Protein AF-A0A1G5BT90-F1 (afdb_monomer_lite)

pLDDT: mean 79.1, std 15.73, range [42.5, 91.0]

Structure (mmCIF, N/CA/C/O backbone):
data_AF-A0A1G5BT90-F1
#
_entry.id   AF-A0A1G5BT90-F1
#
loop_
_atom_site.group_PDB
_atom_site.id
_atom_site.type_symbol
_atom_site.label_atom_id
_atom_site.label_alt_id
_atom_site.label_comp_id
_atom_site.label_asym_id
_atom_site.label_entity_id
_atom_site.label_seq_id
_atom_site.pdbx_PDB_ins_code
_atom_site.Cartn_x
_atom_site.Cartn_y
_atom_site.Cartn_z
_atom_site.occupancy
_atom_site.B_iso_or_equiv
_atom_site.auth_seq_id
_atom_site.auth_comp_id
_atom_site.auth_asym_id
_atom_site.auth_atom_id
_atom_site.pdbx_PDB_model_num
ATOM 1 N N . MET A 1 1 ? -17.280 15.133 -23.086 1.00 43.75 1 MET A N 1
ATOM 2 C CA . MET A 1 1 ? -16.714 13.794 -22.821 1.00 43.75 1 MET A CA 1
ATOM 3 C C . MET A 1 1 ? -15.219 13.952 -22.639 1.00 43.75 1 MET A C 1
ATOM 5 O O . MET A 1 1 ? -14.594 14.496 -23.539 1.00 43.75 1 MET A O 1
ATOM 9 N N . GLY A 1 2 ? -14.664 13.510 -21.514 1.00 47.41 2 GLY A N 1
ATOM 10 C CA . GLY A 1 2 ? -13.216 13.371 -21.358 1.00 47.41 2 GLY A CA 1
ATOM 11 C C . GLY A 1 2 ? -12.692 14.000 -20.082 1.00 47.41 2 GLY A C 1
ATOM 12 O O . GLY A 1 2 ? -12.480 15.197 -20.090 1.00 47.41 2 GLY A O 1
ATOM 13 N N . PHE A 1 3 ? -12.502 13.178 -19.043 1.00 42.53 3 PHE A N 1
ATOM 14 C CA . PHE A 1 3 ? -11.417 13.266 -18.045 1.00 42.53 3 PHE A CA 1
ATOM 15 C C . PHE A 1 3 ? -11.238 11.964 -17.214 1.00 42.53 3 PHE A C 1
ATOM 17 O O . PHE A 1 3 ? -10.463 11.970 -16.267 1.00 42.53 3 PHE A O 1
ATOM 24 N N . SER A 1 4 ? -11.863 10.827 -17.563 1.00 47.28 4 SER A N 1
ATOM 25 C CA . SER A 1 4 ? -11.805 9.607 -16.718 1.00 47.28 4 SER A CA 1
ATOM 26 C C . SER A 1 4 ? -10.665 8.617 -17.034 1.00 47.28 4 SER A C 1
ATOM 28 O O . SER A 1 4 ? -10.293 7.803 -16.195 1.00 47.28 4 SER A O 1
ATOM 30 N N . THR A 1 5 ? -10.008 8.712 -18.194 1.00 50.34 5 THR A N 1
ATOM 31 C CA . THR A 1 5 ? -9.180 7.603 -18.720 1.00 50.34 5 THR A CA 1
ATOM 32 C C . THR A 1 5 ? -7.847 7.344 -18.005 1.00 50.34 5 THR A C 1
ATOM 34 O O . THR A 1 5 ? -7.290 6.251 -18.128 1.00 50.34 5 THR A O 1
ATOM 37 N N . LEU A 1 6 ? -7.314 8.305 -17.244 1.00 48.06 6 LEU A N 1
ATOM 38 C CA . LEU A 1 6 ? -6.054 8.106 -16.513 1.00 48.06 6 LEU A CA 1
ATOM 39 C C . LEU A 1 6 ? -6.251 7.356 -15.195 1.00 48.06 6 LEU A C 1
ATOM 41 O O . LEU A 1 6 ? -5.356 6.622 -14.798 1.00 48.06 6 LEU A O 1
ATOM 45 N N . ALA A 1 7 ? -7.398 7.527 -14.542 1.00 47.81 7 ALA A N 1
ATOM 46 C CA . ALA A 1 7 ? -7.673 6.969 -13.221 1.00 47.81 7 ALA A CA 1
ATOM 47 C C . ALA A 1 7 ? -8.084 5.485 -13.304 1.00 47.81 7 ALA A C 1
ATOM 49 O O . ALA A 1 7 ? -7.762 4.691 -12.424 1.00 47.81 7 ALA A O 1
ATOM 50 N N . GLU A 1 8 ? -8.749 5.092 -14.393 1.00 52.22 8 GLU A N 1
ATOM 51 C CA . GLU A 1 8 ? -9.179 3.707 -14.631 1.00 52.22 8 GLU A CA 1
ATOM 52 C C . GLU A 1 8 ? -7.999 2.779 -14.968 1.00 52.22 8 GLU A C 1
ATOM 54 O O . GLU A 1 8 ? -7.952 1.636 -14.520 1.00 52.22 8 GLU A O 1
ATOM 59 N N . SER A 1 9 ?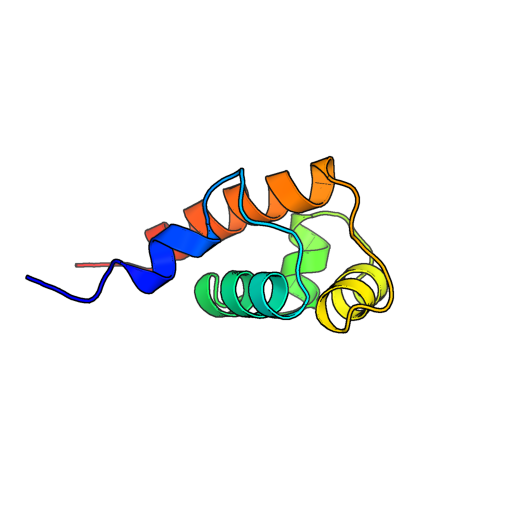 -6.992 3.279 -15.695 1.00 55.53 9 SER A N 1
ATOM 60 C CA . SER A 1 9 ? -5.884 2.454 -16.210 1.00 55.53 9 SER A CA 1
ATOM 61 C C . SER A 1 9 ? -4.948 1.878 -15.134 1.00 55.53 9 SER A C 1
ATOM 63 O O . SER A 1 9 ? -4.259 0.901 -15.408 1.00 55.53 9 SER A O 1
ATOM 65 N N . TYR A 1 10 ? -4.891 2.470 -13.933 1.00 58.41 10 TYR A N 1
ATOM 66 C CA . TYR A 1 10 ? -4.033 1.991 -12.831 1.00 58.41 10 TYR A CA 1
ATOM 67 C C . TYR A 1 10 ? -4.794 1.195 -11.760 1.00 58.41 10 TYR A C 1
ATOM 69 O O . TYR A 1 10 ? -4.172 0.687 -10.829 1.00 58.41 10 TYR A O 1
ATOM 77 N N . LEU A 1 11 ? -6.121 1.095 -11.873 1.00 63.22 11 LEU A N 1
ATOM 78 C CA . LEU A 1 11 ? -6.964 0.264 -11.007 1.00 63.22 11 LEU A CA 1
ATOM 79 C C . LEU A 1 11 ? -7.270 -1.105 -11.630 1.00 63.22 11 LEU A C 1
ATOM 81 O O . LEU A 1 11 ? -7.906 -1.944 -10.994 1.00 63.22 11 LEU A O 1
ATOM 85 N N . ASP A 1 12 ? -6.805 -1.355 -12.857 1.00 66.69 12 ASP A N 1
ATOM 86 C CA . ASP A 1 12 ? -6.930 -2.665 -13.487 1.00 66.69 12 ASP A CA 1
ATOM 87 C C . ASP A 1 12 ? -6.154 -3.719 -12.685 1.00 66.69 12 ASP A C 1
ATOM 89 O O . ASP A 1 12 ? -5.044 -3.463 -12.209 1.00 66.69 12 ASP A O 1
ATOM 93 N N . THR A 1 13 ? -6.702 -4.928 -12.564 1.00 64.31 13 THR A 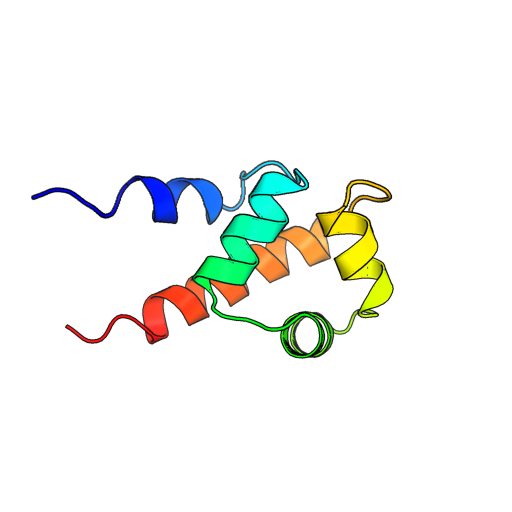N 1
ATOM 94 C CA . THR A 1 13 ? -6.069 -6.035 -11.822 1.00 64.31 13 THR A CA 1
ATOM 95 C C . THR A 1 13 ? -4.744 -6.503 -12.433 1.00 64.31 13 THR A C 1
ATOM 97 O O . THR A 1 13 ? -3.978 -7.192 -11.757 1.00 64.31 13 THR A O 1
ATOM 100 N N . ASN A 1 14 ? -4.436 -6.100 -13.670 1.00 67.75 14 ASN A N 1
ATOM 101 C CA . ASN A 1 14 ? -3.150 -6.330 -14.330 1.00 67.75 14 ASN A CA 1
ATOM 102 C C . ASN A 1 14 ? -2.177 -5.149 -14.193 1.00 67.75 14 ASN A C 1
ATOM 104 O O . ASN A 1 14 ? -1.105 -5.169 -14.804 1.00 67.75 14 ASN A O 1
ATOM 108 N N . THR A 1 15 ? -2.515 -4.117 -13.411 1.00 77.62 15 THR A N 1
ATOM 109 C CA . THR A 1 15 ? -1.631 -2.966 -13.208 1.00 77.62 15 THR A CA 1
ATOM 110 C C . THR A 1 15 ? -0.316 -3.432 -12.581 1.00 77.62 15 THR A C 1
ATOM 112 O O . THR A 1 15 ? -0.328 -4.040 -11.504 1.00 77.62 15 THR A O 1
ATOM 115 N N . PRO A 1 16 ? 0.840 -3.143 -13.207 1.00 83.38 16 PRO A N 1
ATOM 116 C CA . PRO A 1 16 ? 2.120 -3.573 -12.672 1.00 83.38 16 PRO A CA 1
ATOM 117 C C . PRO A 1 16 ? 2.389 -2.885 -11.335 1.00 83.38 16 PRO A C 1
ATOM 119 O O . PRO A 1 16 ? 2.169 -1.676 -11.190 1.00 83.38 16 PRO A O 1
ATOM 122 N N . GLN A 1 17 ? 2.913 -3.644 -10.373 1.00 84.62 17 GLN A N 1
ATOM 123 C CA . GLN A 1 17 ? 3.289 -3.106 -9.075 1.00 84.62 17 GLN A CA 1
ATOM 124 C C . GLN A 1 17 ? 4.567 -2.267 -9.195 1.00 84.62 17 GLN A C 1
ATOM 126 O O . GLN A 1 17 ? 5.686 -2.745 -9.010 1.00 84.62 17 GLN A O 1
ATOM 131 N N . THR A 1 18 ? 4.396 -0.987 -9.510 1.00 87.75 18 THR A N 1
ATOM 132 C CA . THR A 1 18 ? 5.481 -0.004 -9.511 1.00 87.75 18 THR A CA 1
ATOM 133 C C . THR A 1 18 ? 5.294 0.996 -8.370 1.00 87.75 18 THR A C 1
ATOM 135 O O . THR A 1 18 ? 4.149 1.299 -8.025 1.00 87.75 18 THR A O 1
ATOM 138 N N . PRO A 1 19 ? 6.385 1.569 -7.825 1.00 88.56 19 PRO A N 1
ATOM 139 C CA . PRO A 1 19 ? 6.338 2.645 -6.824 1.00 88.56 19 PRO A CA 1
ATOM 140 C C . PRO A 1 19 ? 5.335 3.750 -7.179 1.00 88.56 19 PRO A C 1
ATOM 142 O O . PRO A 1 19 ? 4.499 4.158 -6.377 1.00 88.56 19 PRO A O 1
ATOM 145 N N . ARG A 1 20 ? 5.360 4.164 -8.451 1.00 86.62 20 ARG A N 1
ATOM 146 C CA . ARG A 1 20 ? 4.467 5.184 -9.000 1.00 86.62 20 ARG A CA 1
ATOM 147 C C . ARG A 1 20 ? 3.003 4.749 -8.987 1.00 86.62 20 ARG A C 1
ATOM 149 O O . ARG A 1 20 ? 2.151 5.549 -8.623 1.00 86.62 20 ARG A O 1
ATOM 156 N N . ASN A 1 21 ? 2.704 3.511 -9.374 1.00 87.81 21 ASN A N 1
ATOM 157 C CA . ASN A 1 21 ? 1.325 3.022 -9.410 1.00 87.81 21 ASN A CA 1
ATOM 158 C C . ASN A 1 21 ? 0.757 2.848 -8.000 1.00 87.81 21 ASN A C 1
ATOM 160 O O . ASN A 1 21 ? -0.385 3.221 -7.767 1.00 87.81 21 ASN A O 1
ATOM 164 N N . ILE A 1 22 ? 1.562 2.362 -7.050 1.00 88.75 22 ILE A N 1
ATOM 165 C CA . ILE A 1 22 ? 1.163 2.249 -5.639 1.00 88.75 22 ILE A CA 1
ATOM 166 C C . ILE A 1 22 ? 0.758 3.625 -5.089 1.00 88.75 22 ILE A C 1
ATOM 168 O O . ILE A 1 22 ? -0.312 3.755 -4.496 1.00 88.75 22 ILE A O 1
ATOM 172 N N . PHE A 1 23 ? 1.576 4.651 -5.349 1.00 89.38 23 PHE A N 1
ATOM 173 C CA . PHE A 1 23 ? 1.276 6.030 -4.967 1.00 89.38 23 PHE A CA 1
ATOM 174 C C . PHE A 1 23 ? -0.027 6.534 -5.604 1.00 89.38 23 PHE A C 1
ATOM 176 O O . PHE A 1 23 ? -0.904 7.025 -4.898 1.00 89.38 23 PHE A O 1
ATOM 183 N N . LEU A 1 24 ? -0.184 6.377 -6.924 1.00 86.62 24 LEU A N 1
ATOM 184 C CA . LEU A 1 24 ? -1.369 6.853 -7.648 1.00 86.62 24 LEU A CA 1
ATOM 185 C C . LEU A 1 24 ? -2.660 6.196 -7.145 1.00 86.62 24 LEU A C 1
ATOM 187 O O . LEU A 1 24 ? -3.641 6.893 -6.905 1.00 86.62 24 LEU A O 1
ATOM 191 N N . VAL A 1 25 ? -2.645 4.879 -6.934 1.00 88.06 25 VAL A N 1
ATOM 192 C CA . VAL A 1 25 ? -3.804 4.126 -6.433 1.00 88.06 25 VAL A CA 1
ATOM 193 C C . VAL A 1 25 ? -4.172 4.569 -5.013 1.00 88.06 25 VAL A C 1
ATOM 195 O O . VAL A 1 25 ? -5.350 4.773 -4.718 1.00 88.06 25 VAL A O 1
ATOM 198 N N . ARG A 1 26 ? -3.179 4.788 -4.139 1.00 89.31 26 ARG A N 1
ATOM 199 C CA . ARG A 1 26 ? -3.417 5.293 -2.777 1.00 89.31 26 ARG A CA 1
ATOM 200 C C . ARG A 1 26 ? -4.025 6.696 -2.789 1.00 89.31 26 ARG A C 1
ATOM 202 O O . ARG A 1 26 ? -4.986 6.947 -2.061 1.00 89.31 26 AR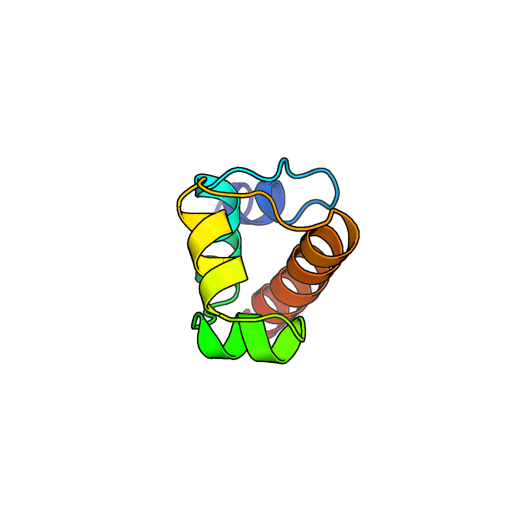G A O 1
ATOM 209 N N . GLU A 1 27 ? -3.463 7.600 -3.589 1.00 88.12 27 GLU A N 1
ATOM 210 C CA . GLU A 1 27 ? -3.951 8.978 -3.721 1.00 88.12 27 GLU A CA 1
ATOM 211 C C . GLU A 1 27 ? -5.376 9.017 -4.280 1.00 88.12 27 GLU A C 1
ATOM 213 O O . GLU A 1 27 ? -6.216 9.762 -3.779 1.00 88.12 27 GLU A O 1
ATOM 218 N N . GLN A 1 28 ? -5.680 8.169 -5.264 1.00 83.88 28 GLN A N 1
ATOM 219 C CA . GLN A 1 28 ? -7.009 8.076 -5.862 1.00 83.88 28 GLN A CA 1
ATOM 220 C C . GLN A 1 28 ? -8.059 7.557 -4.872 1.00 83.88 28 GLN A C 1
ATOM 222 O O . GLN A 1 28 ? -9.154 8.109 -4.796 1.00 83.88 28 GLN A O 1
ATOM 227 N N . ALA A 1 29 ? -7.707 6.570 -4.045 1.00 85.25 29 ALA A N 1
ATOM 228 C CA . ALA A 1 29 ? -8.552 6.110 -2.941 1.00 85.25 29 ALA A CA 1
ATOM 229 C C . ALA A 1 29 ? -8.595 7.089 -1.748 1.00 85.25 29 ALA A C 1
ATOM 231 O O . ALA A 1 29 ? -9.338 6.866 -0.786 1.00 85.25 29 ALA A O 1
ATOM 232 N N . ARG A 1 30 ? -7.787 8.161 -1.787 1.00 87.56 30 ARG A N 1
ATOM 233 C CA . ARG A 1 30 ? -7.594 9.138 -0.704 1.00 87.56 30 ARG A CA 1
ATOM 234 C C . ARG A 1 30 ? -7.312 8.471 0.642 1.00 87.56 30 ARG A C 1
ATOM 236 O O . ARG A 1 30 ? -7.869 8.861 1.668 1.00 87.56 30 ARG A O 1
ATOM 243 N N . TRP A 1 31 ? -6.463 7.446 0.631 1.00 88.12 31 TRP A N 1
ATOM 244 C CA . TRP A 1 31 ? -6.045 6.758 1.846 1.00 88.12 31 TRP A CA 1
ATOM 245 C C . TRP A 1 31 ? -4.728 7.293 2.396 1.00 88.12 31 TRP A C 1
ATOM 247 O O . TRP A 1 31 ? -3.747 7.517 1.680 1.00 88.12 31 TRP A O 1
ATOM 257 N N . THR A 1 32 ? -4.677 7.403 3.717 1.0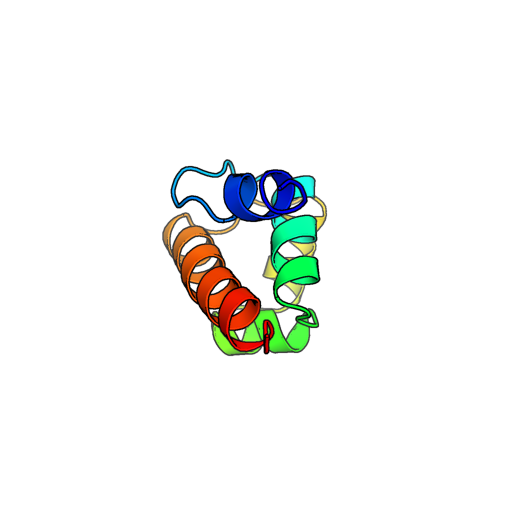0 89.56 32 THR A N 1
ATOM 258 C CA . THR A 1 32 ? -3.422 7.521 4.460 1.00 89.56 32 THR A CA 1
ATOM 259 C C . THR A 1 32 ? -2.717 6.166 4.549 1.00 89.56 32 THR A C 1
ATOM 261 O O . THR A 1 32 ? -3.348 5.114 4.460 1.00 89.56 32 THR A O 1
ATOM 264 N N . TYR A 1 33 ? -1.403 6.159 4.795 1.00 87.12 33 TYR A N 1
ATOM 265 C CA . TYR A 1 33 ? -0.647 4.912 4.992 1.00 87.12 33 TYR A CA 1
ATOM 266 C C . TYR A 1 33 ? -1.238 4.011 6.086 1.00 87.12 33 TYR A C 1
ATOM 268 O O . TYR A 1 33 ? -1.242 2.791 5.944 1.00 87.12 33 TYR A O 1
ATOM 276 N N . ALA A 1 34 ? -1.760 4.610 7.161 1.00 88.56 34 ALA A N 1
ATOM 277 C CA . ALA A 1 34 ? -2.376 3.881 8.264 1.00 88.56 34 ALA A CA 1
ATOM 278 C C . ALA A 1 34 ? -3.706 3.226 7.862 1.00 88.56 34 ALA A C 1
ATOM 280 O O . ALA A 1 34 ? -3.978 2.100 8.273 1.00 88.56 34 ALA A O 1
ATOM 281 N N . GLU A 1 35 ? -4.521 3.901 7.047 1.00 89.56 35 GLU A N 1
ATOM 282 C CA . GLU A 1 35 ? -5.757 3.320 6.515 1.00 89.56 35 GLU A CA 1
ATOM 283 C C . GLU A 1 35 ? -5.460 2.162 5.569 1.00 89.56 35 GLU A C 1
ATOM 285 O O . GLU A 1 35 ? -6.047 1.099 5.733 1.00 89.56 35 GLU A O 1
ATOM 290 N N . VAL A 1 36 ? -4.503 2.321 4.647 1.00 89.88 36 VAL A N 1
ATOM 291 C CA . VAL A 1 36 ? -4.122 1.227 3.741 1.00 89.88 36 VAL A CA 1
ATOM 292 C C . VAL A 1 36 ? -3.631 0.009 4.522 1.00 89.88 36 VAL A C 1
ATOM 294 O O . VAL A 1 36 ? -4.066 -1.111 4.267 1.00 89.88 36 VAL A O 1
ATOM 297 N N . ALA A 1 37 ? -2.755 0.224 5.504 1.00 90.50 37 ALA A N 1
ATOM 298 C CA . ALA A 1 37 ? -2.235 -0.838 6.357 1.00 90.50 37 ALA A CA 1
ATOM 299 C C . ALA A 1 37 ? -3.354 -1.569 7.117 1.00 90.50 37 ALA A C 1
ATOM 301 O O . ALA A 1 37 ? -3.379 -2.798 7.157 1.00 90.50 37 ALA A O 1
ATOM 302 N N . LYS A 1 38 ? -4.314 -0.815 7.667 1.00 89.75 38 LYS A N 1
ATOM 303 C CA . LYS A 1 38 ? -5.478 -1.365 8.368 1.00 89.75 38 LYS A CA 1
ATOM 304 C C . LYS A 1 38 ? -6.385 -2.165 7.436 1.00 89.75 38 LYS A C 1
ATOM 306 O O . LYS A 1 38 ? -6.822 -3.247 7.815 1.00 89.75 38 LYS A O 1
ATOM 311 N N . GLU A 1 39 ? -6.662 -1.647 6.243 1.00 88.62 39 GLU A N 1
ATOM 312 C CA . GLU A 1 39 ? -7.514 -2.316 5.260 1.00 88.62 39 GLU A CA 1
ATOM 313 C C . GLU A 1 39 ? -6.890 -3.634 4.801 1.00 88.62 39 GLU A C 1
ATOM 315 O O . GLU A 1 39 ? -7.542 -4.674 4.847 1.00 88.62 39 GLU A O 1
ATOM 320 N N . LEU A 1 40 ? -5.609 -3.612 4.442 1.00 89.00 40 LEU A N 1
ATOM 321 C CA . LEU A 1 40 ? -4.899 -4.782 3.924 1.00 89.00 40 LEU A CA 1
ATOM 322 C C . LEU A 1 40 ? -4.390 -5.733 5.016 1.00 89.00 40 LEU A C 1
ATOM 324 O O . LEU A 1 40 ? -3.841 -6.786 4.701 1.00 89.00 40 LEU A O 1
ATOM 328 N N . GLY A 1 41 ? -4.514 -5.362 6.293 1.00 91.00 41 GLY A N 1
ATOM 329 C CA . GLY A 1 41 ? -3.976 -6.141 7.408 1.00 91.00 41 GLY A CA 1
ATOM 330 C C . GLY A 1 41 ? -2.452 -6.304 7.358 1.00 91.00 41 GLY A C 1
ATOM 331 O O . GLY A 1 41 ? -1.930 -7.328 7.798 1.00 91.00 41 GLY A O 1
ATOM 332 N N . ILE A 1 42 ? -1.741 -5.319 6.803 1.00 90.81 42 ILE A N 1
ATOM 333 C CA . ILE A 1 42 ? -0.276 -5.320 6.681 1.00 90.81 42 ILE A CA 1
ATOM 334 C C . ILE A 1 42 ? 0.355 -4.257 7.572 1.00 90.81 42 ILE A C 1
ATOM 336 O O . ILE A 1 42 ? -0.307 -3.348 8.066 1.00 90.81 42 ILE A O 1
ATOM 340 N N . ASP A 1 43 ? 1.669 -4.349 7.741 1.00 90.88 43 ASP A N 1
ATOM 341 C CA . ASP A 1 43 ? 2.422 -3.327 8.453 1.00 90.88 43 ASP A CA 1
ATOM 342 C C . ASP A 1 43 ? 2.580 -2.040 7.600 1.00 90.88 43 ASP A C 1
ATOM 344 O O . ASP A 1 43 ? 2.892 -2.134 6.404 1.00 90.88 43 ASP A O 1
ATOM 348 N N . PRO A 1 44 ? 2.403 -0.833 8.174 1.00 88.31 44 PRO A N 1
ATOM 349 C CA . PRO A 1 44 ? 2.562 0.426 7.445 1.00 88.31 44 PRO A CA 1
ATOM 350 C C . PRO A 1 44 ? 3.952 0.622 6.827 1.00 88.31 44 PRO A C 1
ATOM 352 O O . PRO A 1 44 ? 4.055 1.201 5.742 1.00 88.31 44 PRO A O 1
ATOM 355 N N . GLU A 1 45 ? 5.026 0.135 7.463 1.00 89.44 45 GLU A N 1
ATOM 356 C CA . GLU A 1 45 ? 6.368 0.176 6.873 1.00 89.44 45 GLU A CA 1
ATOM 357 C C . GLU A 1 45 ? 6.470 -0.732 5.654 1.00 89.44 45 GLU A C 1
ATOM 359 O O . GLU A 1 45 ? 7.146 -0.371 4.693 1.00 89.44 45 GLU A O 1
ATOM 364 N N . GLN A 1 46 ? 5.791 -1.884 5.635 1.00 88.44 46 GLN A N 1
ATOM 365 C CA . GLN A 1 46 ? 5.787 -2.749 4.451 1.00 88.44 46 GLN A CA 1
ATOM 366 C C . GLN A 1 46 ? 5.162 -2.039 3.251 1.00 88.44 46 GLN A C 1
ATOM 368 O O . GLN A 1 46 ? 5.722 -2.081 2.155 1.00 88.44 46 GLN A O 1
ATOM 373 N N . PHE A 1 47 ? 4.050 -1.333 3.466 1.00 89.69 47 PHE A N 1
ATOM 374 C CA . PHE A 1 47 ? 3.427 -0.540 2.412 1.00 89.69 47 PHE A CA 1
ATOM 375 C C . PHE A 1 47 ? 4.326 0.618 1.964 1.00 89.69 47 PHE A C 1
ATOM 377 O O . PHE A 1 47 ? 4.542 0.816 0.769 1.00 89.69 47 PHE A O 1
ATOM 384 N N . LYS A 1 48 ? 4.916 1.349 2.915 1.00 90.12 48 LYS A N 1
ATOM 385 C CA . LYS A 1 48 ? 5.837 2.455 2.629 1.00 90.12 48 LYS A CA 1
ATOM 386 C C . LYS A 1 48 ? 7.064 1.985 1.839 1.00 90.12 48 LYS A C 1
ATOM 388 O O . LYS A 1 48 ? 7.452 2.615 0.858 1.00 90.12 48 LYS A O 1
ATOM 393 N N . ASN A 1 49 ? 7.638 0.844 2.210 1.00 90.69 49 ASN A N 1
ATOM 394 C CA . ASN A 1 49 ? 8.754 0.231 1.493 1.00 90.69 49 ASN A CA 1
ATOM 395 C C . ASN A 1 49 ? 8.383 -0.148 0.055 1.00 90.69 49 ASN A C 1
ATOM 397 O O . ASN A 1 49 ? 9.228 -0.037 -0.835 1.00 90.69 49 ASN A O 1
ATOM 401 N N . ALA A 1 50 ? 7.131 -0.538 -0.187 1.00 89.94 50 ALA A N 1
ATOM 402 C CA . ALA A 1 50 ? 6.634 -0.796 -1.531 1.00 89.94 50 ALA A CA 1
ATOM 403 C C . ALA A 1 50 ? 6.419 0.467 -2.353 1.00 89.94 50 ALA A C 1
ATOM 405 O O . ALA A 1 50 ? 6.848 0.522 -3.506 1.00 89.94 50 ALA A O 1
ATOM 406 N N . GLU A 1 51 ? 5.858 1.512 -1.752 1.00 88.50 51 GLU A N 1
ATOM 407 C CA . GLU A 1 51 ? 5.692 2.805 -2.417 1.00 88.50 51 GLU A CA 1
ATOM 408 C C . GLU A 1 51 ? 7.039 3.460 -2.773 1.00 88.50 51 GLU A C 1
ATOM 410 O O . GLU A 1 51 ? 7.141 4.124 -3.797 1.00 88.50 51 GLU A O 1
ATOM 415 N N . HIS A 1 52 ? 8.101 3.230 -1.993 1.00 89.19 52 HIS A N 1
ATOM 416 C CA . HIS A 1 52 ? 9.454 3.706 -2.315 1.00 89.19 52 HIS A CA 1
ATOM 417 C C . HIS A 1 52 ? 10.261 2.758 -3.222 1.00 89.19 52 HIS A C 1
ATOM 419 O O . HIS A 1 52 ? 11.366 3.105 -3.638 1.00 89.19 52 HIS A O 1
ATOM 425 N N . GLY A 1 53 ? 9.740 1.568 -3.538 1.00 87.12 53 GLY A N 1
ATOM 426 C CA . GLY A 1 53 ? 10.423 0.586 -4.385 1.00 87.12 53 GLY A CA 1
ATOM 427 C C . GLY A 1 53 ? 11.535 -0.212 -3.704 1.00 87.12 53 GLY A C 1
ATOM 428 O O . GLY A 1 53 ? 12.304 -0.879 -4.392 1.00 87.12 53 GLY A O 1
ATOM 429 N N . PHE A 1 54 ? 11.617 -0.188 -2.372 1.00 89.12 54 PHE A N 1
ATOM 430 C CA . PHE A 1 54 ? 12.551 -1.026 -1.615 1.00 89.12 54 PHE A CA 1
ATOM 431 C C . PHE A 1 54 ? 12.136 -2.500 -1.616 1.00 89.12 54 PHE A C 1
ATOM 433 O O . PHE A 1 54 ? 12.991 -3.384 -1.562 1.00 89.12 54 PHE A O 1
ATOM 440 N N . ARG A 1 55 ? 10.826 -2.782 -1.662 1.00 87.81 55 ARG A N 1
ATOM 441 C CA . ARG A 1 55 ? 10.294 -4.151 -1.671 1.00 87.81 55 ARG A CA 1
ATOM 442 C C . ARG A 1 55 ? 8.939 -4.222 -2.357 1.00 87.81 55 ARG A C 1
ATOM 444 O O . ARG A 1 55 ? 8.125 -3.343 -2.162 1.00 87.81 55 ARG A O 1
ATOM 451 N N . GLN A 1 56 ? 8.653 -5.282 -3.100 1.00 87.75 56 GLN A N 1
ATOM 452 C CA . GLN A 1 56 ? 7.303 -5.507 -3.623 1.00 87.75 56 GLN A CA 1
ATOM 453 C C . GLN A 1 56 ? 6.369 -6.066 -2.538 1.00 87.75 56 GLN A C 1
ATOM 455 O O . GLN A 1 56 ? 6.820 -6.729 -1.599 1.00 87.75 56 GLN A O 1
ATOM 460 N N . LEU A 1 57 ? 5.071 -5.786 -2.669 1.00 88.31 57 LEU A N 1
ATOM 461 C CA . LEU A 1 57 ? 4.044 -6.451 -1.858 1.00 88.31 57 LEU A CA 1
ATOM 462 C C . LEU A 1 57 ? 3.793 -7.838 -2.457 1.00 88.31 57 LEU A C 1
ATOM 464 O O . LEU A 1 57 ? 4.007 -8.036 -3.651 1.00 88.31 57 LEU A O 1
ATOM 468 N N . PRO A 1 58 ? 3.303 -8.800 -1.666 1.00 90.75 58 PRO A N 1
ATOM 469 C CA . PRO A 1 58 ? 2.782 -10.037 -2.228 1.00 90.75 58 PRO A CA 1
ATOM 470 C C . PRO A 1 58 ? 1.691 -9.744 -3.268 1.00 90.75 58 PRO A C 1
ATOM 472 O O . PRO A 1 58 ? 0.845 -8.880 -3.033 1.00 90.75 58 PRO A O 1
ATOM 475 N N . ASP A 1 59 ? 1.654 -10.498 -4.369 1.00 87.19 59 ASP A N 1
ATOM 476 C CA . ASP A 1 59 ? 0.643 -10.331 -5.425 1.00 87.19 59 ASP A CA 1
ATOM 477 C C . ASP A 1 59 ? -0.797 -10.366 -4.892 1.00 87.19 59 ASP A C 1
ATOM 479 O O . ASP A 1 59 ? -1.658 -9.629 -5.370 1.00 87.19 59 ASP A O 1
ATOM 483 N N . SER A 1 60 ? -1.069 -11.193 -3.877 1.00 89.19 60 SER A N 1
ATOM 484 C CA . SER A 1 60 ? -2.379 -11.252 -3.218 1.00 89.19 60 SER A CA 1
ATOM 485 C C . SER A 1 60 ? -2.747 -9.930 -2.540 1.00 89.19 60 SER A C 1
ATOM 487 O O . SER A 1 60 ? -3.862 -9.446 -2.715 1.00 89.19 60 SER A O 1
ATOM 489 N N . VAL A 1 61 ? -1.798 -9.319 -1.826 1.00 90.44 61 VAL A N 1
ATOM 490 C CA . VAL A 1 61 ? -1.967 -8.023 -1.152 1.00 90.44 61 VAL A CA 1
ATOM 491 C C . VAL A 1 61 ? -2.095 -6.899 -2.177 1.00 90.44 61 VAL A C 1
ATOM 493 O O . VAL A 1 61 ? -2.923 -6.009 -2.010 1.00 90.44 61 VAL A O 1
ATOM 496 N N . TRP A 1 62 ? -1.313 -6.943 -3.259 1.00 90.25 62 TRP A N 1
ATOM 497 C CA . TRP A 1 62 ? -1.3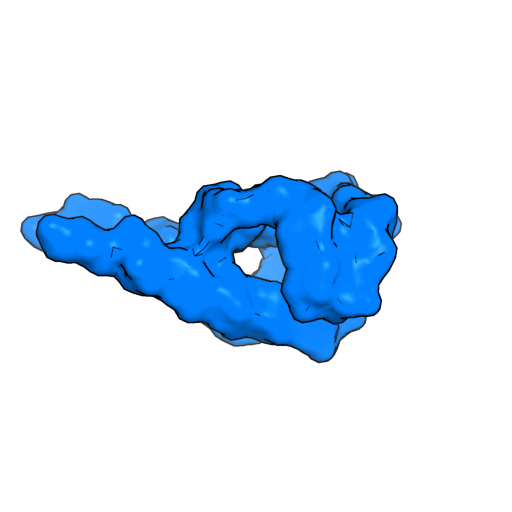97 -5.960 -4.339 1.00 90.25 62 TRP A CA 1
ATOM 498 C C . TRP A 1 62 ? -2.759 -5.993 -5.046 1.00 90.25 62 TRP A C 1
ATOM 500 O O . TRP A 1 62 ? -3.376 -4.948 -5.240 1.00 90.25 62 TRP A O 1
ATOM 510 N N . ARG A 1 63 ? -3.275 -7.184 -5.369 1.00 88.56 63 ARG A N 1
ATOM 511 C CA . ARG A 1 63 ? -4.611 -7.337 -5.968 1.00 88.56 63 ARG A CA 1
ATOM 512 C C . ARG A 1 63 ? -5.722 -6.883 -5.031 1.00 88.56 63 ARG A C 1
ATOM 514 O O . ARG A 1 63 ? -6.650 -6.217 -5.479 1.00 88.56 63 ARG A O 1
ATOM 521 N N . GLU A 1 64 ? -5.625 -7.222 -3.748 1.00 90.00 64 GLU A N 1
ATOM 522 C CA . GLU A 1 64 ? -6.598 -6.771 -2.752 1.00 90.00 64 GLU A CA 1
ATOM 523 C C . GLU A 1 64 ? -6.576 -5.245 -2.598 1.00 90.00 64 GLU A C 1
ATOM 525 O O . GLU A 1 64 ? -7.627 -4.613 -2.517 1.00 90.00 64 GLU A O 1
ATOM 530 N N . PHE A 1 65 ? -5.389 -4.636 -2.640 1.00 89.75 65 PHE A N 1
ATOM 531 C CA . PHE A 1 65 ? -5.245 -3.187 -2.634 1.00 89.75 65 PHE A CA 1
ATOM 532 C C . PHE A 1 65 ? -5.918 -2.527 -3.833 1.00 89.75 65 PHE A C 1
ATOM 534 O O . PHE A 1 65 ? -6.672 -1.583 -3.631 1.00 89.75 65 PHE A O 1
ATOM 541 N N . LEU A 1 66 ? -5.712 -3.042 -5.048 1.00 88.81 66 LEU A N 1
ATOM 542 C CA . LEU A 1 66 ? -6.372 -2.528 -6.251 1.00 88.81 66 LEU A CA 1
ATOM 543 C C . LEU A 1 66 ? -7.902 -2.644 -6.171 1.00 88.81 66 LEU A C 1
ATOM 545 O O . LEU A 1 66 ? -8.596 -1.668 -6.448 1.00 88.81 66 LEU A O 1
ATOM 549 N N . ASP A 1 67 ? -8.432 -3.795 -5.742 1.00 87.38 67 ASP A N 1
ATOM 550 C CA . ASP A 1 67 ? -9.882 -4.012 -5.615 1.00 87.38 67 ASP A CA 1
ATOM 551 C C . ASP A 1 67 ? -10.510 -3.058 -4.588 1.00 87.38 67 ASP A C 1
ATOM 553 O O . ASP A 1 67 ? -11.484 -2.364 -4.893 1.00 87.38 67 ASP A O 1
ATOM 557 N N . ARG A 1 68 ? -9.927 -2.950 -3.386 1.00 88.12 68 ARG A N 1
ATOM 558 C CA . ARG A 1 68 ? -10.480 -2.077 -2.344 1.00 88.12 68 ARG A CA 1
ATOM 559 C C . ARG A 1 68 ? -10.284 -0.591 -2.657 1.00 88.12 68 ARG A C 1
ATOM 561 O O . ARG A 1 68 ? -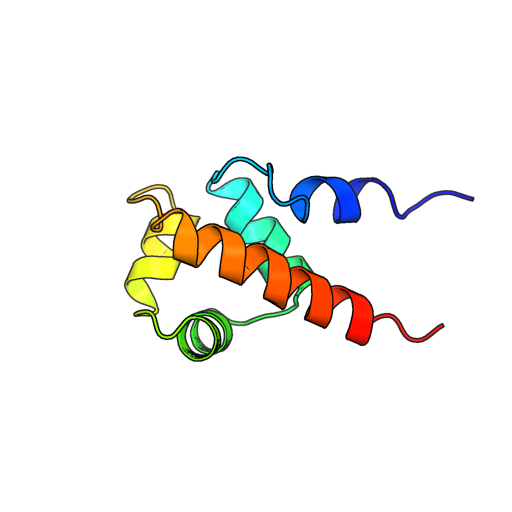11.192 0.200 -2.401 1.00 88.12 68 ARG A O 1
ATOM 568 N N . ALA A 1 69 ? -9.133 -0.211 -3.217 1.00 86.62 69 ALA A N 1
ATOM 569 C CA . ALA A 1 69 ? -8.866 1.162 -3.642 1.00 86.62 69 ALA A CA 1
ATOM 570 C C . ALA A 1 69 ? -9.820 1.585 -4.761 1.00 86.62 69 ALA A C 1
ATOM 572 O O . ALA A 1 69 ? -10.358 2.688 -4.711 1.00 86.62 69 ALA A O 1
ATOM 573 N N . GLY A 1 70 ? -10.080 0.691 -5.721 1.00 82.19 70 GLY A N 1
ATOM 574 C CA . GLY A 1 70 ? -11.056 0.912 -6.780 1.00 82.19 70 GLY A CA 1
ATOM 575 C C . GLY A 1 70 ? -12.445 1.161 -6.208 1.00 82.19 70 GLY A C 1
ATOM 576 O O . GLY A 1 70 ? -13.022 2.215 -6.458 1.00 82.19 70 GLY A O 1
ATOM 577 N N . ARG A 1 71 ? -12.951 0.259 -5.356 1.00 82.19 71 ARG A N 1
ATOM 578 C CA . ARG A 1 71 ? -14.269 0.427 -4.714 1.00 82.19 71 ARG A CA 1
ATOM 579 C C . ARG A 1 71 ? -14.393 1.754 -3.971 1.00 82.19 71 ARG A C 1
ATOM 581 O O . ARG A 1 71 ? -15.379 2.453 -4.159 1.00 82.19 71 ARG A O 1
ATOM 588 N N . ARG A 1 72 ? -13.387 2.131 -3.175 1.00 79.19 72 ARG A N 1
ATOM 589 C CA . ARG A 1 72 ? -13.400 3.403 -2.437 1.00 79.19 72 ARG A CA 1
ATOM 590 C C . ARG A 1 72 ? -13.327 4.624 -3.352 1.00 79.19 72 ARG A C 1
ATOM 592 O O . ARG A 1 72 ? -13.981 5.621 -3.068 1.00 79.19 72 ARG A O 1
ATOM 599 N N . ALA A 1 73 ? -12.532 4.563 -4.418 1.00 74.81 73 ALA A N 1
ATOM 600 C CA . ALA A 1 73 ? -12.433 5.653 -5.381 1.00 74.81 73 ALA A CA 1
ATOM 601 C C . ALA A 1 73 ? -13.779 5.913 -6.080 1.00 74.81 73 ALA A C 1
ATOM 603 O O . ALA A 1 73 ? -14.133 7.071 -6.263 1.00 74.81 73 ALA A O 1
ATOM 604 N N . PHE A 1 74 ? -14.541 4.860 -6.401 1.00 67.62 74 PHE A N 1
ATOM 605 C CA . PHE A 1 74 ? -15.882 4.983 -6.989 1.00 67.62 74 PHE A CA 1
ATOM 606 C C . PHE A 1 74 ? -16.968 5.378 -5.973 1.00 67.62 74 PHE A C 1
ATOM 608 O O . PHE A 1 74 ? -17.905 6.073 -6.342 1.00 67.62 74 PHE A O 1
ATOM 615 N N . ASP A 1 75 ? -16.846 4.996 -4.697 1.00 64.19 75 ASP A N 1
ATOM 616 C CA . ASP A 1 75 ? -17.789 5.405 -3.634 1.00 64.19 75 ASP A CA 1
ATOM 617 C C . ASP A 1 75 ? -17.709 6.919 -3.330 1.00 64.19 75 ASP A C 1
ATOM 619 O O . ASP A 1 75 ? -18.671 7.542 -2.888 1.00 64.19 75 ASP A O 1
ATOM 623 N N . HIS A 1 76 ? -16.552 7.529 -3.604 1.00 53.00 76 HIS A N 1
ATOM 624 C CA . HIS A 1 76 ? -16.295 8.961 -3.439 1.00 53.00 76 HIS A CA 1
ATOM 625 C C . HIS A 1 76 ? -16.583 9.816 -4.685 1.00 53.00 76 HIS A C 1
ATOM 627 O O . HIS A 1 76 ? -16.255 11.006 -4.662 1.00 53.00 76 HIS A O 1
ATOM 633 N N . ASP A 1 77 ? -17.212 9.255 -5.721 1.00 46.81 77 ASP A N 1
ATOM 634 C CA . ASP A 1 77 ? -17.708 9.980 -6.898 1.00 46.81 77 ASP A CA 1
ATOM 635 C C . ASP A 1 77 ? -19.241 10.174 -6.767 1.00 46.81 77 ASP A C 1
ATOM 637 O O . ASP A 1 77 ? -20.019 9.409 -7.339 1.00 46.81 77 ASP A O 1
ATOM 641 N N . PRO A 1 78 ? -19.730 11.124 -5.938 1.00 42.50 78 PRO A N 1
ATOM 642 C CA . PRO A 1 78 ? -21.098 11.593 -6.060 1.00 42.50 78 PRO A CA 1
ATOM 643 C C . PRO A 1 78 ? -21.180 12.500 -7.293 1.00 42.50 78 PRO A C 1
ATOM 645 O O . PRO A 1 78 ? -20.356 13.400 -7.463 1.00 42.50 78 PRO A O 1
ATOM 648 N N . GLU A 1 79 ? -22.173 12.217 -8.130 1.00 43.03 79 GLU A N 1
ATOM 649 C CA . GLU A 1 79 ? -22.592 12.978 -9.316 1.00 43.03 79 GLU A CA 1
ATOM 650 C C . GLU A 1 79 ? -22.561 14.511 -9.152 1.00 43.03 79 GLU A C 1
ATOM 652 O O . GLU A 1 79 ? -22.922 15.023 -8.063 1.00 43.03 79 GLU A O 1
#

Secondary structure (DSSP, 8-state):
--S-HHHHTTSSTT----HHHHHHHHHHTT--HHHHHHHHT--HHHHHHHHTTSSPPPHHHHHHHHHHHHHHHHHT---

Radius of gyration: 12.2 Å; chains: 1; bounding box: 35×25×31 Å

Foldseek 3Di:
DDDCPPLVVLLDLPRDQALVSLVSLCVLLVDDLVRLCVQLVHDSVVSVCSNVVVDPDPSVSVSSSSVVSVVSSVVPDDD

Sequence (79 aa):
MGFSTLAESYLDTNTPQTPRNIFLVREQARWTYAEVAKELGIDPEQFKNAEHGFRQLPDSVWREFLDRAGRRAFDHDPE